Protein AF-A0A3D8PGH3-F1 (afdb_monomer_lite)

Structure (mmCIF, N/CA/C/O backbone):
data_AF-A0A3D8PGH3-F1
#
_entry.id   AF-A0A3D8PGH3-F1
#
loop_
_atom_site.group_PDB
_atom_site.id
_atom_site.type_symbol
_atom_site.label_atom_id
_atom_site.label_alt_id
_atom_site.label_comp_id
_atom_site.label_asym_id
_atom_site.label_entity_id
_atom_site.label_seq_id
_atom_site.pdbx_PDB_ins_code
_atom_site.Cartn_x
_atom_site.Cartn_y
_atom_site.Cartn_z
_atom_site.occupancy
_atom_site.B_iso_or_equiv
_atom_site.auth_seq_id
_atom_site.auth_comp_id
_atom_site.auth_asym_id
_atom_site.auth_atom_id
_atom_site.pdbx_PDB_model_num
ATOM 1 N N . MET A 1 1 ? -6.113 -52.185 71.611 1.00 61.53 1 MET A N 1
ATOM 2 C CA . MET A 1 1 ? -7.460 -52.365 71.017 1.00 61.53 1 MET A CA 1
ATOM 3 C C . MET A 1 1 ? -8.525 -51.475 71.652 1.00 61.53 1 MET A C 1
ATOM 5 O O . MET A 1 1 ? -8.914 -50.515 71.008 1.00 61.53 1 MET A O 1
ATOM 9 N N . ARG A 1 2 ? -8.991 -51.702 72.893 1.00 64.19 2 ARG A N 1
ATOM 10 C CA . ARG A 1 2 ? -10.088 -50.887 73.480 1.00 64.19 2 ARG A CA 1
ATOM 11 C C . ARG A 1 2 ? -9.722 -49.404 73.696 1.00 64.19 2 ARG A C 1
ATOM 13 O O . ARG A 1 2 ? -10.578 -48.534 73.600 1.00 64.19 2 ARG A O 1
ATOM 20 N N . ASN A 1 3 ? -8.441 -49.117 73.944 1.00 71.25 3 ASN A N 1
ATOM 21 C CA . ASN A 1 3 ? -7.933 -47.752 74.135 1.00 71.25 3 ASN A CA 1
ATOM 22 C C . ASN A 1 3 ? -7.767 -46.981 72.807 1.00 71.25 3 ASN A C 1
ATOM 24 O O . ASN A 1 3 ? -8.045 -45.786 72.750 1.00 71.25 3 ASN A O 1
ATOM 28 N N . ASP A 1 4 ? -7.392 -47.677 71.729 1.00 76.81 4 ASP A N 1
ATOM 29 C CA . ASP A 1 4 ? -7.252 -47.106 70.380 1.00 76.81 4 ASP A CA 1
ATOM 30 C C . ASP A 1 4 ? -8.613 -46.760 69.772 1.00 76.81 4 ASP A C 1
ATOM 32 O O . ASP A 1 4 ? -8.759 -45.721 69.129 1.00 76.81 4 ASP A O 1
ATOM 36 N N . LEU A 1 5 ? -9.625 -47.593 70.052 1.00 80.44 5 LEU A N 1
ATOM 37 C CA . LEU A 1 5 ? -11.014 -47.341 69.678 1.00 80.44 5 LEU A CA 1
ATOM 38 C C . LEU A 1 5 ? -11.542 -46.072 70.365 1.00 80.44 5 LEU A C 1
ATOM 40 O O . LEU A 1 5 ? -11.981 -45.152 69.682 1.00 80.44 5 LEU A O 1
ATOM 44 N N . ASN A 1 6 ? -11.351 -45.941 71.681 1.00 85.94 6 ASN A N 1
ATOM 45 C CA . ASN A 1 6 ? -11.701 -44.720 72.417 1.00 85.94 6 ASN A CA 1
ATOM 46 C C . ASN A 1 6 ? -10.942 -43.475 71.910 1.00 85.94 6 ASN A C 1
ATOM 48 O O . ASN A 1 6 ? -11.477 -42.367 71.892 1.00 85.94 6 ASN A O 1
ATOM 52 N N . ALA A 1 7 ? -9.679 -43.624 71.495 1.00 84.38 7 ALA A N 1
ATOM 53 C CA . ALA A 1 7 ? -8.910 -42.535 70.891 1.00 84.38 7 ALA A CA 1
ATOM 54 C C . ALA A 1 7 ? -9.389 -42.181 69.472 1.00 84.38 7 ALA A C 1
ATOM 56 O O . ALA A 1 7 ? -9.242 -41.033 69.050 1.00 84.38 7 ALA A O 1
ATOM 57 N N . SER A 1 8 ? -9.932 -43.141 68.721 1.00 84.06 8 SER A N 1
ATOM 58 C CA . SER A 1 8 ? -10.565 -42.899 67.421 1.00 84.06 8 SER A CA 1
ATOM 59 C C . SER A 1 8 ? -11.938 -42.234 67.562 1.00 84.06 8 SER A C 1
ATOM 61 O O . SER A 1 8 ? -12.185 -41.258 66.863 1.00 84.06 8 SER A O 1
ATOM 63 N N . GLU A 1 9 ? -12.767 -42.642 68.530 1.00 91.25 9 GLU A N 1
ATOM 64 C CA . GLU A 1 9 ? -14.074 -42.029 68.816 1.00 91.25 9 GLU A CA 1
ATOM 65 C C . GLU A 1 9 ? -13.935 -40.575 69.263 1.00 91.25 9 GLU A C 1
ATOM 67 O O . GLU A 1 9 ? -14.595 -39.698 68.715 1.00 91.25 9 GLU A O 1
ATOM 72 N N . ARG A 1 10 ? -13.003 -40.277 70.180 1.00 90.00 10 ARG A N 1
ATOM 73 C CA . ARG A 1 10 ? -12.721 -38.889 70.588 1.00 90.00 10 ARG A CA 1
ATOM 74 C C . ARG A 1 10 ? -12.270 -38.012 69.418 1.00 90.00 10 ARG A C 1
ATOM 76 O O . ARG A 1 10 ? -12.638 -36.843 69.355 1.00 90.00 10 ARG A O 1
ATOM 83 N N . ARG A 1 11 ? -11.488 -38.566 68.483 1.00 90.19 11 ARG A N 1
ATOM 84 C CA . ARG A 1 11 ? -11.064 -37.855 67.265 1.00 90.19 11 ARG A CA 1
ATOM 85 C C . ARG A 1 11 ? -12.215 -37.656 66.281 1.00 90.19 11 ARG A C 1
ATOM 87 O O . ARG A 1 11 ? -12.295 -36.589 65.686 1.00 90.19 11 ARG A O 1
ATOM 94 N N . LEU A 1 12 ? -13.100 -38.640 66.137 1.00 93.31 12 LEU A N 1
ATOM 95 C CA . LEU A 1 12 ? -14.301 -38.549 65.305 1.00 93.31 12 LEU A CA 1
ATOM 96 C C . LEU A 1 12 ? -15.276 -37.500 65.839 1.00 93.31 12 LEU A C 1
ATOM 98 O O . LEU A 1 12 ? -15.700 -36.644 65.075 1.00 93.31 12 LEU A O 1
ATOM 102 N N . ILE A 1 13 ? -15.548 -37.501 67.145 1.00 94.50 13 ILE A N 1
ATOM 103 C CA . ILE A 1 13 ? -16.400 -36.496 67.795 1.00 94.50 13 ILE A CA 1
ATOM 104 C C . ILE A 1 13 ? -15.814 -35.095 67.586 1.00 94.50 13 ILE A C 1
ATOM 106 O O . ILE A 1 13 ? -16.515 -34.202 67.130 1.00 94.50 13 ILE A O 1
ATOM 110 N N . ALA A 1 14 ? -14.509 -34.912 67.811 1.00 95.31 14 ALA A N 1
ATOM 111 C CA . ALA A 1 14 ? -13.850 -33.625 67.579 1.00 95.31 14 ALA A CA 1
ATOM 112 C C . ALA A 1 14 ? -13.855 -33.187 66.099 1.00 95.31 14 ALA A C 1
ATOM 114 O O . ALA A 1 14 ? -13.891 -31.991 65.808 1.00 95.31 14 ALA A O 1
ATOM 115 N N . ALA A 1 15 ? -13.794 -34.134 65.157 1.00 95.19 15 ALA A N 1
ATOM 116 C CA . ALA A 1 15 ? -13.878 -33.850 63.728 1.00 95.19 15 ALA A CA 1
ATOM 117 C C . ALA A 1 15 ? -15.301 -33.455 63.306 1.00 95.19 15 ALA A C 1
ATOM 119 O O . ALA A 1 15 ? -15.447 -32.504 62.543 1.00 95.19 15 ALA A O 1
ATOM 120 N N . LEU A 1 16 ? -16.326 -34.131 63.833 1.00 95.50 16 LEU A N 1
ATOM 121 C CA . LEU A 1 16 ? -17.733 -33.803 63.593 1.00 95.50 16 LEU A CA 1
ATOM 122 C C . LEU A 1 16 ? -18.079 -32.420 64.152 1.00 95.50 16 LEU A C 1
ATOM 124 O O . LEU A 1 16 ? -18.560 -31.579 63.405 1.00 95.50 16 LEU A O 1
ATOM 128 N N . ASP A 1 17 ? -17.669 -32.122 65.385 1.00 95.81 17 ASP A N 1
ATOM 129 C CA . ASP A 1 17 ? -17.787 -30.788 65.992 1.00 95.81 17 ASP A CA 1
ATOM 130 C C . ASP A 1 17 ? -17.155 -29.680 65.132 1.00 95.81 17 ASP A C 1
ATOM 132 O O . ASP A 1 17 ? -17.633 -28.545 65.069 1.00 95.81 17 ASP A O 1
ATOM 136 N N . ARG A 1 18 ? -16.022 -29.983 64.488 1.00 93.88 18 ARG A N 1
ATOM 137 C CA . ARG A 1 18 ? -15.323 -29.042 63.606 1.00 93.88 18 ARG A CA 1
ATOM 138 C C . ARG A 1 18 ? -16.066 -28.842 62.288 1.00 93.88 18 ARG A C 1
ATOM 140 O O . ARG A 1 18 ? -16.017 -27.735 61.750 1.00 93.88 18 ARG A O 1
ATOM 147 N N . ILE A 1 19 ? -16.700 -29.896 61.777 1.00 95.62 19 ILE A N 1
ATOM 148 C CA . ILE A 1 19 ? -17.535 -29.858 60.576 1.00 95.62 19 ILE A CA 1
ATOM 149 C C . ILE A 1 19 ? -18.810 -29.071 60.866 1.00 95.62 19 ILE A C 1
ATOM 151 O O . ILE A 1 19 ? -19.102 -28.163 60.099 1.00 95.62 19 ILE A O 1
ATOM 155 N N . ASP A 1 20 ? -19.482 -29.301 61.993 1.00 95.31 20 ASP A N 1
ATOM 156 C CA . ASP A 1 20 ? -20.672 -28.537 62.394 1.00 95.31 20 ASP A CA 1
ATOM 157 C C . ASP A 1 20 ? -20.352 -27.041 62.494 1.00 95.31 20 ASP A C 1
ATOM 159 O O . ASP A 1 20 ? -20.962 -26.218 61.817 1.00 95.31 20 ASP A O 1
ATOM 163 N N . ARG A 1 21 ? -19.264 -26.675 63.185 1.00 94.44 21 ARG A N 1
ATOM 164 C CA . ARG A 1 21 ? -18.803 -25.272 63.246 1.00 94.44 21 ARG A CA 1
ATOM 165 C C . ARG A 1 21 ? -18.363 -24.701 61.898 1.00 94.44 21 ARG A C 1
ATOM 167 O O . ARG A 1 21 ? -18.245 -23.483 61.748 1.00 94.44 21 ARG A O 1
ATOM 174 N N . PHE A 1 22 ? -17.976 -25.539 60.941 1.00 95.31 22 PHE A N 1
ATOM 175 C CA . PHE A 1 22 ? -17.670 -25.093 59.584 1.00 95.31 22 PHE A CA 1
ATOM 176 C C . PHE A 1 22 ? -18.960 -24.853 58.799 1.00 95.31 22 PHE A C 1
ATOM 178 O O . PHE A 1 22 ? -19.084 -23.797 58.185 1.00 95.31 22 PHE A O 1
ATOM 185 N N . LEU A 1 23 ? -19.922 -25.772 58.893 1.00 94.62 23 LEU A N 1
ATOM 186 C CA . LEU A 1 23 ? -21.241 -25.659 58.285 1.00 94.62 23 LEU A CA 1
ATOM 187 C C . LEU A 1 23 ? -21.976 -24.413 58.787 1.00 94.62 23 LEU A C 1
ATOM 189 O O . LEU A 1 23 ? -22.417 -23.617 57.960 1.00 94.62 23 LEU A O 1
ATOM 193 N N . ASP A 1 24 ? -21.984 -24.164 60.097 1.00 94.94 24 ASP A N 1
ATOM 194 C CA . ASP A 1 24 ? -22.596 -22.971 60.694 1.00 94.94 24 ASP A CA 1
ATOM 195 C C . ASP A 1 24 ? -21.961 -21.676 60.177 1.00 94.94 24 ASP A C 1
ATOM 197 O O . ASP A 1 24 ? -22.658 -20.737 59.794 1.00 94.94 24 ASP A O 1
ATOM 201 N N . ARG A 1 25 ? -20.625 -21.628 60.082 1.00 93.12 25 ARG A N 1
ATOM 202 C CA . ARG A 1 25 ? -19.915 -20.465 59.524 1.00 93.12 25 ARG A CA 1
ATOM 203 C C . ARG A 1 25 ? -20.209 -20.262 58.045 1.00 93.12 25 ARG A C 1
ATOM 205 O O . ARG A 1 25 ? -20.367 -19.126 57.614 1.00 93.12 25 ARG A O 1
ATOM 212 N N . THR A 1 26 ? -20.286 -21.338 57.264 1.00 93.88 26 THR A N 1
ATOM 213 C CA . THR A 1 26 ? -20.670 -21.231 55.853 1.00 93.88 26 THR A CA 1
ATOM 214 C C . THR A 1 26 ? -22.129 -20.827 55.683 1.00 93.88 26 THR A C 1
ATOM 216 O O . THR A 1 26 ? -22.433 -20.090 54.753 1.00 93.88 26 THR A O 1
ATOM 219 N N . ALA A 1 27 ? -23.023 -21.258 56.574 1.00 91.06 27 ALA A N 1
ATOM 220 C CA . ALA A 1 27 ? -24.425 -20.863 56.561 1.00 91.06 27 ALA A CA 1
ATOM 221 C C . ALA A 1 27 ? -24.584 -19.373 56.892 1.00 91.06 27 ALA A C 1
ATOM 223 O O . ALA A 1 27 ? -25.282 -18.675 56.165 1.00 91.06 27 ALA A O 1
ATOM 224 N N . LEU A 1 28 ? -23.869 -18.876 57.908 1.00 88.62 28 LEU A N 1
ATOM 225 C CA . LEU A 1 28 ? -23.803 -17.451 58.252 1.00 88.62 28 LEU A CA 1
ATOM 226 C C . LEU A 1 28 ? -23.247 -16.614 57.097 1.00 88.62 28 LEU A C 1
ATOM 228 O O . LEU A 1 28 ? -23.908 -15.687 56.649 1.00 88.62 28 LEU A O 1
ATOM 232 N N . ALA A 1 29 ? -22.102 -17.003 56.529 1.00 85.62 29 ALA A N 1
ATOM 233 C CA . ALA A 1 29 ? -21.519 -16.294 55.391 1.00 85.62 29 ALA A CA 1
ATOM 234 C C . ALA A 1 29 ? -22.453 -16.271 54.170 1.00 85.62 29 ALA A C 1
ATOM 236 O O . ALA A 1 29 ? -22.490 -15.289 53.435 1.00 85.62 29 ALA A O 1
ATOM 237 N N . ARG A 1 30 ? -23.220 -17.344 53.943 1.00 84.19 30 ARG A N 1
ATOM 238 C CA . ARG A 1 30 ? -24.199 -17.425 52.852 1.00 84.19 30 ARG A CA 1
ATOM 239 C C . ARG A 1 30 ? -25.446 -16.590 53.134 1.00 84.19 30 ARG A C 1
ATOM 241 O O . ARG A 1 30 ? -25.995 -16.029 52.194 1.00 84.19 30 ARG A O 1
ATOM 248 N N . ALA A 1 31 ? -25.874 -16.502 54.392 1.00 81.69 31 ALA A N 1
ATOM 249 C CA . ALA A 1 31 ? -26.959 -15.628 54.820 1.00 81.69 31 ALA A CA 1
ATOM 250 C C . ALA A 1 31 ? -26.562 -14.153 54.681 1.00 81.69 31 ALA A C 1
ATOM 252 O O . ALA A 1 31 ? -27.324 -13.394 54.099 1.00 81.69 31 ALA A O 1
ATOM 253 N N . ASP A 1 32 ? -25.349 -13.776 55.088 1.00 79.25 32 ASP A N 1
ATOM 254 C CA . ASP A 1 32 ? -24.810 -12.424 54.897 1.00 79.25 32 ASP A CA 1
ATOM 255 C C . ASP A 1 32 ? -24.704 -12.070 53.406 1.00 79.25 32 ASP A C 1
ATOM 257 O O . ASP A 1 32 ? -25.096 -10.982 52.991 1.00 79.25 32 ASP A O 1
ATOM 261 N N . HIS A 1 33 ? -24.247 -13.011 52.570 1.00 74.50 33 HIS A N 1
ATOM 262 C CA . HIS A 1 33 ? -24.207 -12.824 51.117 1.00 74.50 33 HIS A CA 1
ATOM 263 C C . HIS A 1 33 ? -25.601 -12.702 50.495 1.00 74.50 33 HIS A C 1
ATOM 265 O O . HIS A 1 33 ? -25.784 -11.911 49.576 1.00 74.50 33 HIS A O 1
ATOM 271 N N . ALA A 1 34 ? -26.574 -13.483 50.970 1.00 73.25 34 ALA A N 1
ATOM 272 C CA . ALA A 1 34 ? -27.960 -13.402 50.523 1.00 73.25 34 ALA A CA 1
ATOM 273 C C . ALA A 1 34 ? -28.629 -12.102 50.991 1.00 73.25 34 ALA A C 1
ATOM 275 O O . ALA A 1 34 ? -29.421 -11.533 50.254 1.00 73.25 34 ALA A O 1
ATOM 276 N N . GLN A 1 35 ? -28.275 -11.604 52.176 1.00 69.62 35 GLN A N 1
ATOM 277 C CA . GLN A 1 35 ? -28.750 -10.332 52.712 1.00 69.62 35 GLN A CA 1
ATOM 278 C C . GLN A 1 35 ? -28.159 -9.144 51.940 1.00 69.62 35 GLN A C 1
ATOM 280 O O . GLN A 1 35 ? -28.880 -8.201 51.645 1.00 69.62 35 GLN A O 1
ATOM 285 N N . ALA A 1 36 ? -26.875 -9.213 51.574 1.00 65.38 36 ALA A N 1
ATOM 286 C CA . ALA A 1 36 ? -26.217 -8.228 50.717 1.00 65.38 36 ALA A CA 1
ATOM 287 C C . ALA A 1 36 ? -26.702 -8.295 49.258 1.00 65.38 36 ALA A C 1
ATOM 289 O O . ALA A 1 36 ? -26.742 -7.277 48.582 1.00 65.38 36 ALA A O 1
ATOM 290 N N . ALA A 1 37 ? -27.083 -9.480 48.769 1.00 64.12 37 ALA A N 1
ATOM 291 C CA . ALA A 1 37 ? -27.727 -9.639 47.466 1.00 64.12 37 ALA A CA 1
ATOM 292 C C . ALA A 1 37 ? -29.191 -9.166 47.473 1.00 64.12 37 ALA A C 1
ATOM 294 O O . ALA A 1 37 ? -29.676 -8.733 46.445 1.00 64.12 37 ALA A O 1
ATOM 295 N N . ALA A 1 38 ? -29.874 -9.217 48.621 1.00 68.50 38 ALA A N 1
ATOM 296 C CA . ALA A 1 38 ? -31.219 -8.674 48.813 1.00 68.50 38 ALA A CA 1
ATOM 297 C C . ALA A 1 38 ? -31.224 -7.170 49.155 1.00 68.50 38 ALA A C 1
ATOM 299 O O . ALA A 1 38 ? -32.283 -6.624 49.474 1.00 68.50 38 ALA A O 1
ATOM 300 N N . ASP A 1 39 ? -30.058 -6.512 49.139 1.00 81.31 39 ASP A N 1
ATOM 301 C CA . ASP A 1 39 ? -29.957 -5.063 49.255 1.00 81.31 39 ASP A CA 1
ATOM 302 C C . ASP A 1 39 ? -30.342 -4.431 47.904 1.00 81.31 39 ASP A C 1
ATOM 304 O O . ASP A 1 39 ? -29.590 -4.561 46.931 1.00 81.31 39 ASP A O 1
ATOM 308 N N . PRO A 1 40 ? -31.491 -3.737 47.813 1.00 81.81 40 PRO A N 1
ATOM 309 C CA . PRO A 1 40 ? -31.946 -3.138 46.561 1.00 81.81 40 PRO A CA 1
ATOM 310 C C . PRO A 1 40 ? -30.961 -2.091 46.018 1.00 81.81 40 PRO A C 1
ATOM 312 O O . PRO A 1 40 ? -30.941 -1.838 44.813 1.00 81.81 40 PRO A O 1
ATOM 315 N N . GLU A 1 41 ? -30.116 -1.488 46.865 1.00 86.19 41 GLU A N 1
ATOM 316 C CA . GLU A 1 41 ? -29.057 -0.592 46.394 1.00 86.19 41 GLU A CA 1
ATOM 317 C C . GLU A 1 41 ? -27.918 -1.348 45.702 1.00 86.19 41 GLU A C 1
ATOM 319 O O . GLU A 1 41 ? -27.331 -0.834 44.747 1.00 86.19 41 GLU A O 1
ATOM 324 N N . ALA A 1 42 ? -27.589 -2.555 46.166 1.00 84.25 42 ALA A N 1
ATOM 325 C CA . ALA A 1 42 ? -26.567 -3.392 45.548 1.00 84.25 42 ALA A CA 1
ATOM 326 C C . ALA A 1 42 ? -27.040 -3.921 44.186 1.00 84.25 42 ALA A C 1
ATOM 328 O O . ALA A 1 42 ? -26.276 -3.860 43.221 1.00 84.25 42 ALA A O 1
ATOM 329 N N . GLU A 1 43 ? -28.301 -4.353 44.085 1.00 86.62 43 GLU A N 1
ATOM 330 C CA . GLU A 1 43 ? -28.922 -4.754 42.814 1.00 86.62 43 GLU A CA 1
ATOM 331 C C . GLU A 1 43 ? -28.950 -3.587 41.813 1.00 86.62 43 GLU A C 1
ATOM 333 O O . GLU A 1 43 ? -28.462 -3.724 40.692 1.00 86.62 43 GLU A O 1
ATOM 338 N N . ALA A 1 44 ? -29.387 -2.395 42.237 1.00 89.88 44 ALA A N 1
ATOM 339 C CA . ALA A 1 44 ? -29.403 -1.213 41.372 1.00 89.88 44 ALA A CA 1
ATOM 340 C C . ALA A 1 44 ? -28.000 -0.798 40.881 1.00 89.88 44 ALA A C 1
ATOM 342 O O . ALA A 1 44 ? -27.844 -0.345 39.744 1.00 89.88 44 ALA A O 1
ATOM 343 N N . ARG A 1 45 ? -26.961 -0.955 41.716 1.00 92.00 45 ARG A N 1
ATOM 344 C CA . ARG A 1 45 ? -25.563 -0.702 41.318 1.00 92.00 45 ARG A CA 1
ATOM 345 C C . ARG A 1 45 ? -25.061 -1.730 40.303 1.00 92.00 45 ARG A C 1
ATOM 347 O O . ARG A 1 45 ? -24.350 -1.343 39.379 1.00 92.00 45 ARG A O 1
ATOM 354 N N . LEU A 1 46 ? -25.417 -3.008 40.453 1.00 92.25 46 LEU A N 1
ATOM 355 C CA . LEU A 1 46 ? -25.075 -4.049 39.478 1.00 92.25 46 LEU A CA 1
ATOM 356 C C . LEU A 1 46 ? -25.743 -3.776 38.127 1.00 92.25 46 LEU A C 1
ATOM 358 O O . LEU A 1 46 ? -25.049 -3.747 37.113 1.00 92.25 46 LEU A O 1
ATOM 362 N N . ASP A 1 47 ? -27.039 -3.464 38.122 1.00 93.31 47 ASP A N 1
ATOM 363 C CA . ASP A 1 47 ? -27.778 -3.122 36.901 1.00 93.31 47 ASP A CA 1
ATOM 364 C C . ASP A 1 47 ? -27.172 -1.905 36.182 1.00 93.31 47 ASP A C 1
ATOM 366 O O . ASP A 1 47 ? -27.033 -1.896 34.953 1.00 93.31 47 ASP A O 1
ATOM 370 N N . ALA A 1 48 ? -26.770 -0.879 36.943 1.00 95.31 48 ALA A N 1
ATOM 371 C CA . ALA A 1 48 ? -26.105 0.305 36.404 1.00 95.31 48 ALA A CA 1
ATOM 372 C C . ALA A 1 48 ? -24.752 -0.040 35.759 1.00 95.31 48 ALA A C 1
ATOM 374 O O . ALA A 1 48 ? -24.484 0.385 34.633 1.00 95.31 48 ALA A O 1
ATOM 375 N N . LEU A 1 49 ? -23.930 -0.853 36.431 1.00 95.38 49 LEU A N 1
ATOM 376 C CA . LEU A 1 49 ? -22.640 -1.308 35.904 1.00 95.38 49 LEU A CA 1
ATOM 377 C C . LEU A 1 49 ? -22.804 -2.189 34.660 1.00 95.38 49 LEU A C 1
ATOM 379 O O . LEU A 1 49 ? -22.034 -2.059 33.711 1.00 95.38 49 LEU A O 1
ATOM 383 N N . GLU A 1 50 ? -23.810 -3.062 34.614 1.00 96.81 50 GLU A N 1
ATOM 384 C CA . GLU A 1 50 ? -24.102 -3.885 33.436 1.00 96.81 50 GLU A CA 1
ATOM 385 C C . GLU A 1 50 ? -24.607 -3.049 32.252 1.00 96.81 50 GLU A C 1
ATOM 387 O O . GLU A 1 50 ? -24.278 -3.328 31.094 1.00 96.81 50 GLU A O 1
ATOM 392 N N . ALA A 1 51 ? -25.410 -2.014 32.509 1.00 96.94 51 ALA A N 1
ATOM 393 C CA . ALA A 1 51 ? -25.828 -1.062 31.484 1.00 96.94 51 ALA A CA 1
ATOM 394 C C . ALA A 1 51 ? -24.632 -0.271 30.931 1.00 96.94 51 ALA A C 1
ATOM 396 O O . ALA A 1 51 ? -24.490 -0.146 29.711 1.00 96.94 51 ALA A O 1
ATOM 397 N N . GLU A 1 52 ? -23.742 0.198 31.805 1.00 97.00 52 GLU A N 1
ATOM 398 C CA . GLU A 1 52 ? -22.513 0.888 31.417 1.00 97.00 52 GLU A CA 1
ATOM 399 C C . GLU A 1 52 ? -21.573 -0.031 30.628 1.00 97.00 52 GLU A C 1
ATOM 401 O O . GLU A 1 52 ? -21.084 0.350 29.567 1.00 97.00 52 GLU A O 1
ATOM 406 N N . ASN A 1 53 ? -21.387 -1.277 31.066 1.00 97.06 53 ASN A N 1
ATOM 407 C CA . ASN A 1 53 ? -20.539 -2.243 30.372 1.00 97.06 53 ASN A CA 1
ATOM 408 C C . ASN A 1 53 ? -21.070 -2.565 28.965 1.00 97.06 53 ASN A C 1
ATOM 410 O O . ASN A 1 53 ? -20.301 -2.603 28.001 1.00 97.06 53 ASN A O 1
ATOM 414 N N . ARG A 1 54 ? -22.394 -2.721 28.818 1.00 98.25 54 ARG A N 1
ATOM 415 C CA . ARG A 1 54 ? -23.037 -2.879 27.504 1.00 98.25 54 ARG A CA 1
ATOM 416 C C . ARG A 1 54 ? -22.804 -1.664 26.614 1.00 98.25 54 ARG A C 1
ATOM 418 O O . ARG A 1 54 ? -22.467 -1.841 25.445 1.00 98.25 54 ARG A O 1
ATOM 425 N N . ARG A 1 55 ? -22.945 -0.453 27.157 1.00 98.06 55 ARG A N 1
ATOM 426 C CA . ARG A 1 55 ? -22.695 0.791 26.421 1.00 98.06 55 ARG A CA 1
ATOM 427 C C . ARG A 1 55 ? -21.239 0.884 25.961 1.00 98.06 55 ARG A C 1
ATOM 429 O O . ARG A 1 55 ? -20.997 1.073 24.774 1.00 98.06 55 ARG A O 1
ATOM 436 N N . LEU A 1 56 ? -20.280 0.694 26.864 1.00 98.12 56 LEU A N 1
ATOM 437 C CA . LEU A 1 56 ? -18.852 0.742 26.538 1.00 98.12 56 LEU A CA 1
ATOM 438 C C . LEU A 1 56 ? -18.466 -0.334 25.518 1.00 98.12 56 LEU A C 1
ATOM 440 O O . LEU A 1 56 ? -17.706 -0.063 24.595 1.00 98.12 56 LEU A O 1
ATOM 444 N N . SER A 1 57 ? -19.033 -1.537 25.625 1.00 97.62 57 SER A N 1
ATOM 445 C CA . SER A 1 57 ? -18.807 -2.612 24.651 1.00 97.62 57 SER A CA 1
ATOM 446 C C . SER A 1 57 ? -19.318 -2.246 23.254 1.00 97.62 57 SER A C 1
ATOM 448 O O . SER A 1 57 ? -18.661 -2.548 22.259 1.00 97.62 57 SER A O 1
ATOM 450 N N . GLN A 1 58 ? -20.466 -1.568 23.165 1.00 98.00 58 GLN A N 1
ATOM 451 C CA . GLN A 1 58 ? -20.996 -1.055 21.897 1.00 98.00 58 GLN A CA 1
ATOM 452 C C . GLN A 1 58 ? -20.121 0.069 21.331 1.00 98.00 58 GLN A C 1
ATOM 454 O O . GLN A 1 58 ? -19.846 0.082 20.132 1.00 98.00 58 GLN A O 1
ATOM 459 N N . GLU A 1 59 ? -19.651 0.987 22.179 1.00 98.00 59 GLU A N 1
ATOM 460 C CA . GLU A 1 59 ? -18.739 2.063 21.777 1.00 98.00 59 GLU A CA 1
ATOM 461 C C . GLU A 1 59 ? -17.399 1.506 21.266 1.00 98.00 59 GLU A C 1
ATOM 463 O O . GLU A 1 59 ? -16.924 1.932 20.213 1.00 98.00 59 GLU A O 1
ATOM 468 N N . LEU A 1 60 ? -16.829 0.503 21.944 1.00 98.31 60 LEU A N 1
ATOM 469 C CA . LEU A 1 60 ? -15.611 -0.187 21.508 1.00 98.31 60 LEU A CA 1
ATOM 470 C C . LEU A 1 60 ? -15.804 -0.923 20.181 1.00 98.31 60 LEU A C 1
ATOM 472 O O . LEU A 1 60 ? -14.943 -0.835 19.309 1.00 98.31 60 LEU A O 1
ATOM 476 N N . ALA A 1 61 ? -16.931 -1.614 19.995 1.00 98.00 61 ALA A N 1
ATOM 477 C CA . ALA A 1 61 ? -17.236 -2.273 18.728 1.00 98.00 61 ALA A CA 1
ATOM 478 C C . ALA A 1 61 ? -17.319 -1.256 17.578 1.00 98.00 61 ALA A C 1
ATOM 480 O O . ALA A 1 61 ? -16.683 -1.441 16.543 1.00 98.00 61 ALA A O 1
ATOM 481 N N . ALA A 1 62 ? -18.022 -0.140 17.791 1.00 97.62 62 ALA A N 1
ATOM 482 C CA . ALA A 1 62 ? -18.120 0.930 16.803 1.00 97.62 62 ALA A CA 1
ATOM 483 C C . ALA A 1 62 ? -16.761 1.595 16.517 1.00 97.62 62 ALA A C 1
ATOM 485 O O . ALA A 1 62 ? -16.490 1.982 15.378 1.00 97.62 62 ALA A O 1
ATOM 486 N N . LEU A 1 63 ? -15.897 1.735 17.527 1.00 98.00 63 LEU A N 1
ATOM 487 C CA . LEU A 1 63 ? -14.538 2.242 17.347 1.00 98.00 63 LEU A CA 1
ATOM 488 C C . LEU A 1 63 ? -13.697 1.275 16.509 1.00 98.00 63 LEU A C 1
ATOM 490 O O . LEU A 1 63 ? -13.101 1.704 15.526 1.00 98.00 63 LEU A O 1
ATOM 494 N N . HIS A 1 64 ? -13.711 -0.018 16.834 1.00 97.81 64 HIS A N 1
ATOM 495 C CA . HIS A 1 64 ? -12.992 -1.037 16.069 1.00 97.81 64 HIS A CA 1
ATOM 496 C C . HIS A 1 64 ? -13.475 -1.125 14.618 1.00 97.81 64 HIS A C 1
ATOM 498 O O . HIS A 1 64 ? -12.660 -1.284 13.715 1.00 97.81 64 HIS A O 1
ATOM 504 N N . GLU A 1 65 ? -14.778 -0.989 14.360 1.00 97.88 65 GLU A N 1
ATOM 505 C CA . GLU A 1 65 ? -15.306 -0.934 12.991 1.00 97.88 65 GLU A CA 1
ATOM 506 C C . GLU A 1 65 ? -14.769 0.282 12.224 1.00 97.88 65 GLU A C 1
ATOM 508 O O . GLU A 1 65 ? -14.365 0.159 11.065 1.00 97.88 65 GLU A O 1
ATOM 513 N N . ARG A 1 66 ? -14.710 1.454 12.870 1.00 97.50 66 ARG A N 1
ATOM 514 C CA . 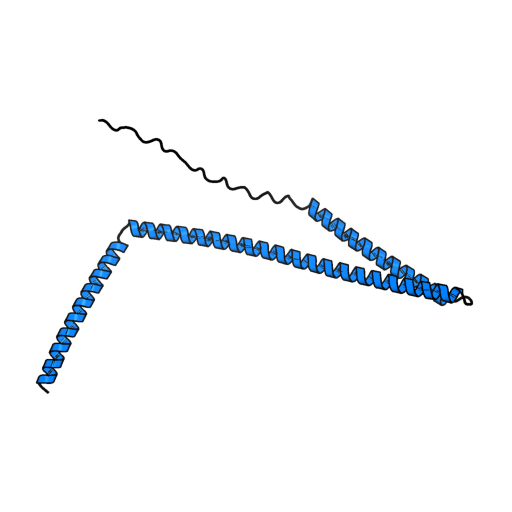ARG A 1 66 ? -14.131 2.666 12.271 1.00 97.50 66 ARG A CA 1
ATOM 515 C C . ARG A 1 66 ? -12.636 2.511 12.022 1.00 97.50 66 ARG A C 1
ATOM 517 O O . ARG A 1 66 ? -12.173 2.894 10.953 1.00 97.50 66 ARG A O 1
ATOM 524 N N . GLU A 1 67 ? -11.893 1.949 12.968 1.00 97.56 67 GLU A N 1
ATOM 525 C CA . GLU A 1 67 ? -10.460 1.677 12.826 1.00 97.56 67 GLU A CA 1
ATOM 526 C C . GLU A 1 67 ? -10.183 0.661 11.715 1.00 97.56 67 GLU A C 1
ATOM 528 O O . GLU A 1 67 ? -9.306 0.876 10.884 1.00 97.56 67 GLU A O 1
ATOM 533 N N . ALA A 1 68 ? -10.968 -0.412 11.628 1.00 97.25 68 ALA A N 1
ATOM 534 C CA . ALA A 1 68 ? -10.857 -1.376 10.540 1.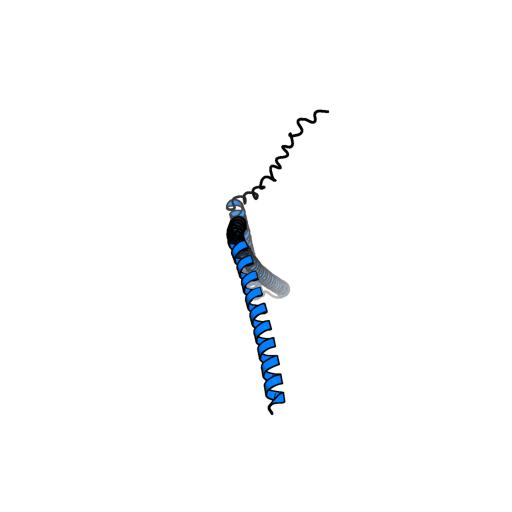00 97.25 68 ALA A CA 1
ATOM 535 C C . ALA A 1 68 ? -11.133 -0.716 9.179 1.00 97.25 68 ALA A C 1
ATOM 537 O O . ALA A 1 68 ? -10.406 -0.958 8.215 1.00 97.25 68 ALA A O 1
ATOM 538 N N . ALA A 1 69 ? -12.138 0.161 9.100 1.00 96.38 69 ALA A N 1
ATOM 539 C CA . ALA A 1 69 ? -12.446 0.900 7.880 1.00 96.38 69 ALA A CA 1
ATOM 540 C C . ALA A 1 69 ? -11.330 1.887 7.489 1.00 96.38 69 ALA A C 1
ATOM 542 O O . ALA A 1 69 ? -10.984 1.980 6.309 1.00 96.38 69 ALA A O 1
ATOM 543 N N . THR A 1 70 ? -10.739 2.607 8.449 1.00 95.38 70 THR A N 1
ATOM 544 C CA . THR A 1 70 ? -9.632 3.535 8.166 1.00 95.38 70 THR A CA 1
ATOM 545 C C . THR A 1 70 ? -8.361 2.794 7.771 1.00 95.38 70 THR A C 1
ATOM 547 O O . THR A 1 70 ? -7.702 3.210 6.818 1.00 95.38 70 THR A O 1
ATOM 550 N N . LEU A 1 71 ? -8.041 1.678 8.431 1.00 97.81 71 LEU A N 1
ATOM 551 C CA . LEU A 1 71 ? -6.917 0.819 8.060 1.00 97.81 71 LEU A CA 1
ATOM 552 C C . LEU A 1 71 ? -7.092 0.263 6.647 1.00 97.81 71 LEU A C 1
ATOM 554 O O . LEU A 1 71 ? -6.190 0.427 5.828 1.00 97.81 71 LEU A O 1
ATOM 558 N N . ALA A 1 72 ? -8.265 -0.280 6.317 1.00 96.44 72 ALA A N 1
ATOM 559 C CA . ALA A 1 72 ? -8.553 -0.778 4.973 1.00 96.44 72 ALA A CA 1
ATOM 560 C C . ALA A 1 72 ? -8.423 0.324 3.903 1.00 96.44 72 ALA A C 1
ATOM 562 O O . ALA A 1 72 ? -7.855 0.098 2.833 1.00 96.44 72 ALA A O 1
ATOM 563 N N . ALA A 1 73 ? -8.896 1.542 4.191 1.00 94.50 73 ALA A N 1
ATOM 564 C CA . ALA A 1 73 ? -8.739 2.681 3.288 1.00 94.50 73 ALA A CA 1
ATOM 565 C C . ALA A 1 73 ? -7.264 3.090 3.114 1.00 94.50 73 ALA A C 1
ATOM 567 O O . ALA A 1 73 ? -6.828 3.390 2.000 1.00 94.50 73 ALA A O 1
ATOM 568 N N . CYS A 1 74 ? -6.479 3.089 4.193 1.00 95.25 74 CYS A N 1
ATOM 569 C CA . CYS A 1 74 ? -5.043 3.362 4.146 1.00 95.25 74 CYS A CA 1
ATOM 570 C C . CYS A 1 74 ? -4.280 2.296 3.349 1.00 95.25 74 CYS A C 1
ATOM 572 O O . CYS A 1 74 ? -3.453 2.647 2.506 1.00 95.25 74 CYS A O 1
ATOM 574 N N . GLU A 1 75 ? -4.578 1.014 3.562 1.00 96.38 75 GLU A N 1
ATOM 575 C CA . GLU A 1 75 ? -3.985 -0.104 2.821 1.00 96.38 75 GLU A CA 1
ATOM 576 C C . GLU A 1 75 ? -4.305 -0.025 1.325 1.00 96.38 75 GLU A C 1
ATOM 578 O O . GLU A 1 75 ? -3.404 -0.169 0.495 1.00 96.38 75 GLU A O 1
ATOM 583 N N . ALA A 1 76 ? -5.554 0.290 0.966 1.00 94.62 76 ALA A N 1
ATOM 584 C CA . ALA A 1 76 ? -5.954 0.484 -0.425 1.00 94.62 76 ALA A CA 1
ATOM 585 C C . ALA A 1 76 ? -5.171 1.628 -1.092 1.00 94.62 76 ALA A C 1
ATOM 587 O O . ALA A 1 76 ? -4.623 1.453 -2.182 1.00 94.62 76 ALA A O 1
ATOM 588 N N . ARG A 1 77 ? -5.037 2.776 -0.410 1.00 92.12 77 ARG A N 1
ATOM 589 C CA . ARG A 1 77 ? -4.251 3.921 -0.907 1.00 92.12 77 ARG A CA 1
ATOM 590 C C . ARG A 1 77 ? -2.766 3.592 -1.045 1.00 92.12 77 ARG A C 1
ATOM 592 O O . ARG A 1 77 ? -2.127 4.048 -1.992 1.00 92.12 77 ARG A O 1
ATOM 599 N N . LEU A 1 78 ? -2.207 2.807 -0.123 1.00 96.38 78 LEU A N 1
ATOM 600 C CA . LEU A 1 78 ? -0.816 2.361 -0.193 1.00 96.38 78 LEU A CA 1
ATOM 601 C C . LEU A 1 78 ? -0.593 1.429 -1.391 1.00 96.38 78 LEU A C 1
ATOM 603 O O . LEU A 1 78 ? 0.376 1.604 -2.131 1.00 96.38 78 LEU A O 1
ATOM 607 N N . ALA A 1 79 ? -1.498 0.471 -1.609 1.00 94.88 79 ALA A N 1
ATOM 608 C CA . ALA A 1 79 ? -1.437 -0.445 -2.743 1.00 94.88 79 ALA A CA 1
ATOM 609 C C . ALA A 1 79 ? -1.531 0.302 -4.085 1.00 94.88 79 ALA A C 1
ATOM 611 O O . ALA A 1 79 ? -0.751 0.036 -5.002 1.00 94.88 79 ALA A O 1
ATOM 612 N N . GLU A 1 80 ? -2.432 1.282 -4.183 1.00 92.38 80 GLU A N 1
ATOM 613 C CA . GLU A 1 80 ? -2.577 2.151 -5.354 1.00 92.38 80 GLU A CA 1
ATOM 614 C C . GLU A 1 80 ? -1.303 2.969 -5.619 1.00 92.38 80 GLU A C 1
ATOM 616 O O . GLU A 1 80 ? -0.782 2.970 -6.740 1.00 92.38 80 GLU A O 1
ATOM 621 N N . ALA A 1 81 ? -0.750 3.613 -4.585 1.00 91.19 81 ALA A N 1
ATOM 622 C CA . ALA A 1 81 ? 0.486 4.386 -4.689 1.00 91.19 81 ALA A CA 1
ATOM 623 C C . ALA A 1 81 ? 1.676 3.512 -5.117 1.00 91.19 81 ALA A C 1
ATOM 625 O O . ALA A 1 81 ? 2.458 3.905 -5.983 1.00 91.19 81 ALA A O 1
ATOM 626 N N . HIS A 1 82 ? 1.789 2.302 -4.565 1.00 94.88 82 HIS A N 1
ATOM 627 C CA . HIS A 1 82 ? 2.827 1.350 -4.949 1.00 94.88 82 HIS A CA 1
ATOM 628 C C . HIS A 1 82 ? 2.688 0.910 -6.415 1.00 94.88 82 HIS A C 1
ATOM 630 O O . HIS A 1 82 ? 3.673 0.885 -7.153 1.00 94.88 82 HIS A O 1
ATOM 636 N N . ALA A 1 83 ? 1.465 0.629 -6.877 1.00 92.62 83 ALA A N 1
ATOM 637 C CA . ALA A 1 83 ? 1.212 0.288 -8.274 1.00 92.62 83 ALA A CA 1
ATOM 638 C C . ALA A 1 83 ? 1.572 1.439 -9.231 1.00 92.62 83 ALA A C 1
ATOM 640 O O . ALA A 1 83 ? 2.138 1.191 -10.297 1.00 92.62 83 ALA A O 1
ATOM 641 N N . ARG A 1 84 ? 1.287 2.692 -8.850 1.00 89.25 84 ARG A N 1
ATOM 642 C CA . ARG A 1 84 ? 1.703 3.882 -9.610 1.00 89.25 84 ARG A CA 1
ATOM 643 C C . ARG A 1 84 ? 3.220 4.015 -9.702 1.00 89.25 84 ARG A C 1
ATOM 645 O O . ARG A 1 84 ? 3.743 4.184 -10.800 1.00 89.25 84 ARG A O 1
ATOM 652 N N . LEU A 1 85 ? 3.929 3.863 -8.582 1.00 93.56 85 LEU A N 1
ATOM 653 C CA . LEU A 1 85 ? 5.395 3.911 -8.556 1.00 93.56 85 LEU A CA 1
ATOM 654 C C . LEU A 1 85 ? 6.023 2.853 -9.472 1.00 93.56 85 LEU A C 1
ATOM 656 O O . LEU A 1 85 ? 6.951 3.163 -10.216 1.00 93.56 85 LEU A O 1
ATOM 660 N N . LEU A 1 86 ? 5.496 1.624 -9.465 1.00 94.81 86 LEU A N 1
ATOM 661 C CA . LEU A 1 86 ? 5.973 0.565 -10.357 1.00 94.81 86 LEU A CA 1
ATOM 662 C C . LEU A 1 86 ? 5.765 0.911 -11.838 1.00 94.81 86 LEU A C 1
ATOM 664 O O . LEU A 1 86 ? 6.678 0.696 -12.635 1.00 94.81 86 LEU A O 1
ATOM 668 N N . ARG A 1 87 ? 4.600 1.458 -12.212 1.00 90.44 87 ARG A N 1
ATOM 669 C CA . ARG A 1 87 ? 4.332 1.884 -13.599 1.00 90.44 87 ARG A CA 1
ATOM 670 C C . ARG A 1 87 ? 5.277 2.999 -14.040 1.00 90.44 87 ARG A C 1
ATOM 672 O O . ARG A 1 87 ? 5.945 2.849 -15.058 1.00 90.44 87 ARG A O 1
ATOM 679 N N . SER A 1 88 ? 5.412 4.049 -13.231 1.00 88.38 88 SER A N 1
ATOM 680 C CA . SER A 1 88 ? 6.322 5.165 -13.513 1.00 88.38 88 SER A CA 1
ATOM 681 C C . SER A 1 88 ? 7.782 4.702 -13.627 1.00 88.38 88 SER A C 1
ATOM 683 O O . SER A 1 88 ? 8.496 5.104 -14.544 1.00 88.38 88 SER A O 1
ATOM 685 N N . GLY A 1 89 ? 8.222 3.776 -12.766 1.00 92.56 89 GLY A N 1
ATOM 686 C CA . GLY A 1 89 ? 9.557 3.179 -12.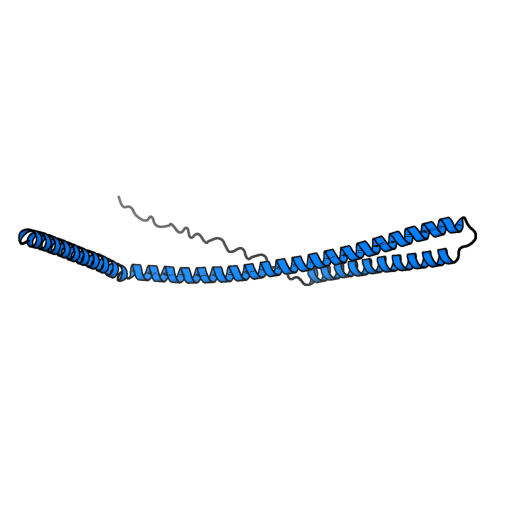859 1.00 92.56 89 GLY A CA 1
ATOM 687 C C . GLY A 1 89 ? 9.786 2.398 -14.159 1.00 92.56 89 GLY A C 1
ATOM 688 O O . GLY A 1 89 ? 10.856 2.499 -14.760 1.00 92.56 89 GLY A O 1
ATOM 689 N N . GLN A 1 90 ? 8.784 1.650 -14.633 1.00 92.81 90 GLN A N 1
ATOM 690 C CA . GLN A 1 90 ? 8.860 0.940 -15.916 1.00 92.81 90 GLN A CA 1
ATOM 691 C C . GLN A 1 90 ? 8.913 1.904 -17.106 1.00 92.81 90 GLN A C 1
ATOM 693 O O . GLN A 1 90 ? 9.667 1.668 -18.049 1.00 92.81 90 GLN A O 1
ATOM 698 N N . GLU A 1 91 ? 8.138 2.984 -17.068 1.00 91.69 91 GLU A N 1
ATOM 699 C CA . GLU A 1 91 ? 8.149 4.025 -18.100 1.00 91.69 91 GLU A CA 1
ATOM 700 C C . GLU A 1 91 ? 9.499 4.746 -18.155 1.00 91.69 91 GLU A C 1
ATOM 702 O O . GLU A 1 91 ? 10.076 4.874 -19.234 1.00 91.69 91 GLU A O 1
ATOM 707 N N . ALA A 1 92 ? 10.059 5.119 -17.001 1.00 90.56 92 ALA A N 1
ATOM 708 C CA . ALA A 1 92 ? 11.384 5.728 -16.917 1.00 90.56 92 ALA A CA 1
ATOM 709 C C . ALA A 1 92 ? 12.481 4.801 -17.466 1.00 90.56 92 ALA A C 1
ATOM 711 O O . ALA A 1 92 ? 13.347 5.247 -18.220 1.00 90.56 92 ALA A O 1
ATOM 712 N N . ALA A 1 93 ? 12.425 3.503 -17.146 1.00 92.50 93 ALA A N 1
ATOM 713 C CA . ALA A 1 93 ? 13.361 2.518 -17.682 1.00 92.50 93 ALA A CA 1
ATOM 714 C C . ALA A 1 93 ? 13.244 2.377 -19.210 1.00 92.50 93 ALA A C 1
ATOM 716 O O . ALA A 1 93 ? 14.263 2.332 -19.898 1.00 92.50 93 ALA A O 1
ATOM 717 N N . ARG A 1 94 ? 12.017 2.352 -19.753 1.00 90.19 94 ARG A N 1
ATOM 718 C CA . ARG A 1 94 ? 11.779 2.320 -21.209 1.00 90.19 94 ARG A CA 1
ATOM 719 C C . ARG A 1 94 ? 12.324 3.565 -21.900 1.00 90.19 94 ARG A C 1
ATOM 721 O O . ARG A 1 94 ? 12.995 3.438 -22.918 1.00 90.19 94 ARG A O 1
ATOM 728 N N . LEU A 1 95 ? 12.078 4.745 -21.333 1.00 91.88 95 LEU A N 1
ATOM 729 C CA . LEU A 1 95 ? 12.581 6.006 -21.872 1.00 91.88 95 LEU A CA 1
ATOM 730 C C . LEU A 1 95 ? 14.114 6.053 -21.852 1.00 91.88 95 LEU A C 1
ATOM 732 O O . LEU A 1 95 ? 14.725 6.429 -22.849 1.00 91.88 95 LEU A O 1
ATOM 736 N N . SER A 1 96 ? 14.739 5.629 -20.748 1.00 92.56 96 SER A N 1
ATOM 737 C CA . SER A 1 96 ? 16.200 5.535 -20.647 1.00 92.56 96 SER A CA 1
ATOM 738 C C . SER A 1 96 ? 16.772 4.606 -21.715 1.00 92.56 96 SER A C 1
ATOM 740 O O . SER A 1 96 ? 17.683 5.002 -22.432 1.00 92.56 96 SER A O 1
ATOM 742 N N . ALA A 1 97 ? 16.200 3.408 -21.876 1.00 91.62 97 ALA A N 1
ATOM 743 C CA . ALA A 1 97 ? 16.665 2.439 -22.865 1.00 91.62 97 ALA A CA 1
ATOM 744 C C . ALA A 1 97 ? 16.528 2.963 -24.306 1.00 91.62 97 ALA A C 1
ATOM 746 O O . ALA A 1 97 ? 17.436 2.789 -25.117 1.00 91.62 97 ALA A O 1
ATOM 747 N N . ALA A 1 98 ? 15.416 3.634 -24.625 1.00 89.38 98 ALA A N 1
ATOM 748 C CA . ALA A 1 98 ? 15.206 4.227 -25.943 1.00 89.38 98 ALA A CA 1
ATOM 749 C C . ALA A 1 98 ? 16.190 5.380 -26.221 1.00 89.38 98 ALA A C 1
ATOM 751 O O . ALA A 1 98 ? 16.702 5.506 -27.333 1.00 89.38 98 ALA A O 1
ATOM 752 N N . ASN A 1 99 ? 16.509 6.187 -25.205 1.00 91.12 99 ASN A N 1
ATOM 753 C CA . ASN A 1 99 ? 17.514 7.246 -25.313 1.00 91.12 99 ASN A CA 1
ATOM 754 C C . ASN A 1 99 ? 18.933 6.691 -25.483 1.00 91.12 99 ASN A C 1
ATOM 756 O O . ASN A 1 99 ? 19.689 7.221 -26.297 1.00 91.12 99 ASN A O 1
ATOM 760 N N . ASP A 1 100 ? 19.288 5.620 -24.769 1.00 92.38 100 ASP A N 1
ATOM 761 C CA . ASP A 1 100 ? 20.583 4.949 -24.922 1.00 92.38 100 ASP A CA 1
ATOM 762 C C . ASP A 1 100 ? 20.742 4.373 -26.338 1.00 92.38 100 ASP A C 1
ATOM 764 O O . ASP A 1 100 ? 21.777 4.577 -26.978 1.00 92.38 100 ASP A O 1
ATOM 768 N N . ALA A 1 101 ? 19.690 3.736 -26.868 1.00 87.56 101 ALA A N 1
ATOM 769 C CA . ALA A 1 101 ? 19.662 3.225 -28.239 1.00 87.56 101 ALA A CA 1
ATOM 770 C C . ALA A 1 101 ? 19.797 4.348 -29.282 1.00 87.56 101 ALA A C 1
ATOM 772 O O . ALA A 1 101 ? 20.546 4.211 -30.251 1.00 87.56 101 ALA A O 1
ATOM 773 N N . LEU A 1 102 ? 19.128 5.487 -29.074 1.00 88.88 102 LEU A N 1
ATOM 774 C CA . LEU A 1 102 ? 19.269 6.663 -29.934 1.00 88.88 102 LEU A CA 1
ATOM 775 C C . LEU A 1 102 ? 20.687 7.252 -29.868 1.00 88.88 102 LEU A C 1
ATOM 777 O O . LEU A 1 102 ? 21.259 7.608 -30.898 1.00 88.88 102 LEU A O 1
ATOM 781 N N . ALA A 1 103 ? 21.281 7.338 -28.677 1.00 87.81 103 ALA A N 1
ATOM 782 C CA . ALA A 1 103 ? 22.649 7.817 -28.503 1.00 87.81 103 ALA A CA 1
ATOM 783 C C . ALA A 1 103 ? 23.671 6.900 -29.196 1.00 87.81 103 ALA A C 1
ATOM 785 O O . ALA A 1 103 ? 24.615 7.384 -29.822 1.00 87.81 103 ALA A O 1
ATOM 786 N N . GLU A 1 104 ? 23.483 5.581 -29.122 1.00 89.56 104 GLU A N 1
ATOM 787 C CA . GLU A 1 104 ? 24.284 4.607 -29.866 1.00 89.56 104 GLU A CA 1
ATOM 788 C C . GLU A 1 104 ? 24.118 4.761 -31.380 1.00 89.56 104 GLU A C 1
ATOM 790 O O . GLU A 1 104 ? 25.116 4.879 -32.090 1.00 89.56 104 GLU A O 1
ATOM 795 N N . ALA A 1 105 ? 22.884 4.855 -31.875 1.00 83.31 105 ALA A N 1
ATOM 796 C CA . ALA A 1 105 ? 22.635 5.011 -33.302 1.00 83.31 105 ALA A CA 1
ATOM 797 C C . ALA A 1 105 ? 23.200 6.333 -33.857 1.00 83.31 105 ALA A C 1
ATOM 799 O O . ALA A 1 105 ? 23.738 6.359 -34.964 1.00 83.31 105 ALA A O 1
ATOM 800 N N . ASN A 1 106 ? 23.162 7.411 -33.068 1.00 86.19 106 ASN A N 1
ATOM 801 C CA . ASN A 1 106 ? 23.794 8.684 -33.414 1.00 86.19 106 ASN A CA 1
ATOM 802 C C . ASN A 1 106 ? 25.323 8.580 -33.493 1.00 86.19 106 ASN A C 1
ATOM 804 O O . ASN A 1 106 ? 25.912 9.144 -34.413 1.00 86.19 106 ASN A O 1
ATOM 808 N N . ARG A 1 107 ? 25.972 7.847 -32.574 1.00 85.81 107 ARG A N 1
ATOM 809 C CA . ARG A 1 107 ? 27.420 7.578 -32.660 1.00 85.81 107 ARG A CA 1
ATOM 810 C C . ARG A 1 107 ? 27.760 6.805 -33.932 1.00 85.81 107 ARG A C 1
ATOM 812 O O . ARG A 1 107 ? 28.597 7.260 -34.700 1.00 85.81 107 ARG A O 1
ATOM 819 N N . ASN A 1 108 ? 27.024 5.729 -34.212 1.00 83.88 108 ASN A N 1
ATOM 820 C CA . ASN A 1 108 ? 27.221 4.922 -35.418 1.00 83.88 108 ASN A CA 1
ATOM 821 C C . ASN A 1 108 ? 27.044 5.748 -36.704 1.00 83.88 108 ASN A C 1
ATOM 823 O O . ASN A 1 108 ? 27.786 5.565 -37.663 1.00 83.88 108 ASN A O 1
ATOM 827 N N . LEU A 1 109 ? 26.091 6.686 -36.727 1.00 82.62 109 LEU A N 1
ATOM 828 C CA . LEU A 1 109 ? 25.904 7.614 -37.845 1.00 82.62 109 LEU A CA 1
ATOM 829 C C . LEU A 1 109 ? 27.069 8.586 -38.042 1.00 82.62 109 LEU A C 1
ATOM 831 O O . LEU A 1 109 ? 27.407 8.901 -39.184 1.00 82.62 109 LEU A O 1
ATOM 835 N N . ILE A 1 110 ? 27.626 9.113 -36.950 1.00 82.19 110 ILE A N 1
ATOM 836 C CA . ILE A 1 110 ? 28.780 10.017 -36.993 1.00 82.19 110 ILE A CA 1
ATOM 837 C C . ILE A 1 110 ? 29.986 9.259 -37.553 1.00 82.19 110 ILE A C 1
ATOM 839 O O . ILE A 1 110 ? 30.575 9.717 -38.530 1.00 82.19 110 ILE A O 1
ATOM 843 N N . ASP A 1 111 ? 30.258 8.064 -37.026 1.00 80.31 111 ASP A N 1
ATOM 844 C CA . ASP A 1 111 ? 31.356 7.203 -37.475 1.00 80.31 111 ASP A CA 1
ATOM 845 C C . ASP A 1 111 ? 31.177 6.782 -38.949 1.00 80.31 111 ASP A C 1
ATOM 847 O O . ASP A 1 111 ? 32.118 6.814 -39.741 1.00 80.31 111 ASP A O 1
ATOM 851 N N . ALA A 1 112 ? 29.948 6.453 -39.366 1.00 77.81 112 ALA A N 1
ATOM 852 C CA . ALA A 1 112 ? 29.635 6.084 -40.747 1.00 77.81 112 ALA A CA 1
ATOM 853 C C . ALA A 1 112 ? 29.726 7.260 -41.735 1.00 77.81 112 ALA A C 1
ATOM 855 O O . ALA A 1 112 ? 30.019 7.041 -42.908 1.00 77.81 112 ALA A O 1
ATOM 856 N N . ARG A 1 113 ? 29.494 8.505 -41.290 1.00 69.62 113 ARG A N 1
ATOM 857 C CA . ARG A 1 113 ? 29.678 9.721 -42.109 1.00 69.62 113 ARG A CA 1
ATOM 858 C C . ARG A 1 113 ? 31.145 10.030 -42.399 1.00 69.62 113 ARG A C 1
ATOM 860 O O . ARG A 1 113 ? 31.417 10.713 -43.384 1.00 69.62 113 ARG A O 1
ATOM 867 N N . GLU A 1 114 ? 32.064 9.564 -41.556 1.00 67.25 114 GLU A N 1
ATOM 868 C CA . GLU A 1 114 ? 33.509 9.635 -41.807 1.00 67.25 114 GLU A CA 1
ATOM 869 C C . GLU A 1 114 ? 33.974 8.569 -42.828 1.00 67.25 114 GLU A C 1
ATOM 871 O O . GLU A 1 114 ? 35.082 8.665 -43.358 1.00 67.25 114 GLU A O 1
ATOM 876 N N . GLY A 1 115 ? 33.107 7.598 -43.161 1.00 63.69 115 GLY A N 1
ATOM 877 C CA . GLY A 1 115 ? 33.261 6.608 -44.233 1.00 63.69 115 GLY A CA 1
ATOM 878 C C . GLY A 1 115 ? 32.292 6.807 -45.416 1.00 63.69 115 GLY A C 1
ATOM 879 O O . GLY A 1 115 ? 31.469 7.721 -45.450 1.00 63.69 115 GLY A O 1
ATOM 880 N N . GLU A 1 116 ? 32.392 5.954 -46.441 1.00 56.50 116 GLU A N 1
ATOM 881 C CA . GLU A 1 116 ? 31.569 6.047 -47.657 1.00 56.50 116 GLU A CA 1
ATOM 882 C C . GLU A 1 116 ? 30.146 5.482 -47.422 1.00 56.50 116 GLU A C 1
ATOM 884 O O . GLU A 1 116 ? 29.912 4.283 -47.518 1.00 56.50 116 GLU A O 1
ATOM 889 N N . GLY A 1 117 ? 29.190 6.365 -47.106 1.00 61.62 117 GLY A N 1
ATOM 890 C CA . GLY A 1 117 ? 27.750 6.223 -47.388 1.00 61.62 117 GLY A CA 1
ATOM 891 C C . GLY A 1 117 ? 27.033 4.943 -46.933 1.00 61.62 117 GLY A C 1
ATOM 892 O O . GLY A 1 117 ? 26.508 4.214 -47.774 1.00 61.62 117 GLY A O 1
ATOM 893 N N . ASP A 1 118 ? 26.902 4.715 -45.624 1.00 70.81 118 ASP A N 1
ATOM 894 C CA . ASP A 1 118 ? 26.125 3.583 -45.101 1.00 70.81 118 ASP A CA 1
ATOM 895 C C . ASP A 1 118 ? 24.617 3.897 -44.965 1.00 70.81 118 ASP A C 1
ATOM 897 O O . ASP A 1 118 ? 24.151 4.526 -44.010 1.00 70.81 118 ASP A O 1
ATOM 901 N N . SER A 1 119 ? 23.825 3.445 -45.944 1.00 74.88 119 SER A N 1
ATOM 902 C CA . SER A 1 119 ? 22.357 3.562 -45.936 1.00 74.88 119 SER A CA 1
ATOM 903 C C . SER A 1 119 ? 21.701 2.784 -44.785 1.00 74.88 119 SER A C 1
ATOM 905 O O . SER A 1 119 ? 20.583 3.119 -44.381 1.00 74.88 119 SER A O 1
ATOM 907 N N . ASP A 1 120 ? 22.370 1.764 -44.246 1.00 79.38 120 ASP A N 1
ATOM 908 C CA . ASP A 1 120 ? 21.823 0.895 -43.206 1.00 79.38 120 ASP A CA 1
ATOM 909 C C . ASP A 1 120 ? 21.925 1.563 -41.831 1.00 79.38 120 ASP A C 1
ATOM 911 O O . ASP A 1 120 ? 20.932 1.584 -41.098 1.00 79.38 120 ASP A O 1
ATOM 915 N N . GLY A 1 121 ? 23.043 2.235 -41.532 1.00 79.94 121 GLY A N 1
ATOM 916 C CA . GLY A 1 121 ? 23.185 3.100 -40.358 1.00 79.94 121 GLY A CA 1
ATOM 917 C C . GLY A 1 121 ? 22.157 4.237 -40.315 1.00 79.94 121 GLY A C 1
ATOM 918 O O . GLY A 1 121 ? 21.573 4.512 -39.266 1.00 79.94 121 GLY A O 1
ATOM 919 N N . ILE A 1 122 ? 21.839 4.836 -41.470 1.00 81.12 122 ILE A N 1
ATOM 920 C CA . ILE A 1 122 ? 20.782 5.856 -41.579 1.00 81.12 122 ILE A CA 1
ATOM 921 C C . ILE A 1 122 ? 19.400 5.279 -41.238 1.00 81.12 122 ILE A C 1
ATOM 923 O O . ILE A 1 122 ? 18.636 5.911 -40.505 1.00 81.12 122 ILE A O 1
ATOM 927 N N . ARG A 1 123 ? 19.067 4.075 -41.725 1.00 83.81 123 ARG A N 1
ATOM 928 C CA . ARG A 1 123 ? 17.793 3.418 -41.378 1.00 83.81 123 ARG A CA 1
ATOM 929 C C . ARG A 1 123 ? 17.733 3.018 -39.903 1.00 83.81 123 ARG A C 1
ATOM 931 O O . ARG A 1 123 ? 16.683 3.187 -39.288 1.00 83.81 123 ARG A O 1
ATOM 938 N N . ALA A 1 124 ? 18.835 2.530 -39.334 1.00 81.88 124 ALA A N 1
ATOM 939 C CA . ALA A 1 124 ? 18.917 2.164 -37.922 1.00 81.88 124 ALA A CA 1
ATOM 940 C C . ALA A 1 124 ? 18.728 3.379 -36.999 1.00 81.88 124 ALA A C 1
ATOM 942 O O . ALA A 1 124 ? 17.977 3.303 -36.029 1.00 81.88 124 ALA A O 1
ATOM 943 N N . ALA A 1 125 ? 19.334 4.518 -37.334 1.00 81.31 125 ALA A N 1
ATOM 944 C CA . ALA A 1 125 ? 19.163 5.751 -36.574 1.00 81.31 125 ALA A CA 1
ATOM 945 C C . ALA A 1 125 ? 17.753 6.333 -36.663 1.00 81.31 125 ALA A C 1
ATOM 947 O O . ALA A 1 125 ? 17.198 6.699 -35.632 1.00 81.31 125 ALA A O 1
ATOM 948 N N . MET A 1 126 ? 17.132 6.340 -37.848 1.00 83.38 126 MET A N 1
ATOM 949 C CA . MET A 1 126 ? 15.725 6.744 -37.967 1.00 83.38 126 MET A CA 1
ATOM 950 C C . MET A 1 126 ? 14.795 5.830 -37.157 1.00 83.38 126 MET A C 1
ATOM 952 O O . MET A 1 126 ? 13.848 6.307 -36.538 1.00 83.38 126 MET A O 1
ATOM 956 N N . ALA A 1 127 ? 15.058 4.519 -37.127 1.00 86.88 127 ALA A N 1
ATOM 957 C CA . ALA A 1 127 ? 14.281 3.589 -36.310 1.00 86.88 127 ALA A CA 1
ATOM 958 C C . ALA A 1 127 ? 14.454 3.861 -34.803 1.00 86.88 127 ALA A C 1
ATOM 960 O O . ALA A 1 127 ? 13.464 3.876 -34.073 1.00 86.88 127 ALA A O 1
ATOM 961 N N . ALA A 1 128 ? 15.683 4.128 -34.349 1.00 84.69 128 ALA A N 1
ATOM 962 C CA . ALA A 1 128 ? 15.961 4.491 -32.960 1.00 84.69 128 ALA A CA 1
ATOM 963 C C . ALA A 1 128 ? 15.326 5.839 -32.566 1.00 84.69 128 ALA A C 1
ATOM 965 O O . ALA A 1 128 ? 14.822 5.982 -31.454 1.00 84.69 128 ALA A O 1
ATOM 966 N N . GLU A 1 129 ? 15.296 6.813 -33.481 1.00 87.62 129 GLU A N 1
ATOM 967 C CA . GLU A 1 129 ? 14.640 8.109 -33.273 1.00 87.62 129 GLU A CA 1
ATOM 968 C C . GLU A 1 129 ? 13.125 7.953 -33.121 1.00 87.62 129 GLU A C 1
ATOM 970 O O . GLU A 1 129 ? 12.542 8.483 -32.177 1.00 87.62 129 GLU A O 1
ATOM 975 N N . ILE A 1 130 ? 12.486 7.171 -33.996 1.00 92.50 130 ILE A N 1
ATOM 976 C CA . ILE A 1 130 ? 11.049 6.882 -33.901 1.00 92.50 130 ILE A CA 1
ATOM 977 C C . ILE A 1 130 ? 10.722 6.183 -32.575 1.00 92.50 130 ILE A C 1
ATOM 979 O O . ILE A 1 130 ? 9.748 6.552 -31.920 1.00 92.50 130 ILE A O 1
ATOM 983 N N . GLU A 1 131 ? 11.535 5.212 -32.153 1.00 90.56 131 GLU A N 1
ATOM 984 C CA . GLU A 1 131 ? 11.328 4.505 -30.885 1.00 90.56 131 GLU A CA 1
ATOM 985 C C . GLU A 1 131 ? 11.502 5.433 -29.671 1.00 90.56 131 GLU A C 1
ATOM 987 O O . GLU A 1 131 ? 10.678 5.413 -28.757 1.00 90.56 131 GLU A O 1
ATOM 992 N N . SER A 1 132 ? 12.507 6.316 -29.685 1.00 88.06 132 SER A N 1
ATOM 993 C CA . SER A 1 132 ? 12.695 7.342 -28.648 1.00 88.06 132 SER A CA 1
ATOM 994 C C . SER A 1 132 ? 11.514 8.317 -28.583 1.00 88.06 132 SER A C 1
ATOM 996 O O . SER A 1 132 ? 10.981 8.564 -27.498 1.00 88.06 132 SER A O 1
ATOM 998 N N . LEU A 1 133 ? 11.026 8.805 -29.729 1.00 92.69 133 LEU A N 1
ATOM 999 C CA . LEU A 1 133 ? 9.858 9.689 -29.793 1.00 92.69 133 LEU A CA 1
ATOM 1000 C C . LEU A 1 133 ? 8.575 8.993 -29.318 1.00 92.69 133 LEU A C 1
ATOM 1002 O O . LEU A 1 133 ? 7.759 9.605 -28.627 1.00 92.69 133 LEU A O 1
ATOM 1006 N N . HIS A 1 134 ? 8.387 7.714 -29.648 1.00 92.69 134 HIS A N 1
ATOM 1007 C CA . HIS A 1 134 ? 7.264 6.929 -29.141 1.00 92.69 134 HIS A CA 1
ATOM 1008 C C . HIS A 1 134 ? 7.346 6.715 -27.627 1.00 92.69 134 HIS A C 1
ATOM 1010 O O . HIS A 1 134 ? 6.332 6.884 -26.946 1.00 92.69 134 HIS A O 1
ATOM 1016 N N . ALA A 1 135 ? 8.526 6.396 -27.091 1.00 87.75 135 ALA A N 1
ATOM 1017 C CA . ALA A 1 135 ? 8.738 6.245 -25.655 1.00 87.75 135 ALA A CA 1
ATOM 1018 C C . ALA A 1 135 ? 8.492 7.563 -24.901 1.00 87.75 135 ALA A C 1
ATOM 1020 O O . ALA A 1 135 ? 7.798 7.566 -23.883 1.00 87.75 135 ALA A O 1
ATOM 1021 N N . ALA A 1 136 ? 8.985 8.688 -25.431 1.00 85.50 136 ALA A N 1
ATOM 1022 C CA . ALA A 1 136 ? 8.748 10.019 -24.875 1.00 85.50 136 ALA A CA 1
ATOM 1023 C C . ALA A 1 136 ? 7.255 10.372 -24.877 1.00 85.50 136 ALA A C 1
ATOM 1025 O O . ALA A 1 136 ? 6.698 10.729 -23.840 1.00 85.50 136 ALA A O 1
ATOM 1026 N N . ARG A 1 137 ? 6.570 10.170 -26.008 1.00 91.56 137 ARG A N 1
ATOM 1027 C CA . ARG A 1 137 ? 5.128 10.425 -26.116 1.00 91.56 137 ARG A CA 1
ATOM 1028 C C . ARG A 1 137 ? 4.305 9.531 -25.188 1.00 91.56 137 ARG A C 1
ATOM 1030 O O . ARG A 1 137 ? 3.305 9.983 -24.636 1.00 91.56 137 ARG A O 1
ATOM 1037 N N . ALA A 1 138 ? 4.696 8.270 -25.010 1.00 88.94 138 ALA A N 1
ATOM 1038 C CA . ALA A 1 138 ? 4.034 7.370 -24.070 1.00 88.94 138 ALA A CA 1
ATOM 1039 C C . ALA A 1 138 ? 4.174 7.867 -22.622 1.00 88.94 138 ALA A C 1
ATOM 1041 O O . ALA A 1 138 ? 3.180 7.884 -21.897 1.00 88.94 138 ALA A O 1
ATOM 1042 N N . ALA A 1 139 ? 5.367 8.328 -22.231 1.00 85.50 139 ALA A N 1
ATOM 1043 C CA . ALA A 1 139 ? 5.607 8.913 -20.913 1.00 85.50 139 ALA A CA 1
ATOM 1044 C C . ALA A 1 139 ? 4.803 10.211 -20.695 1.00 85.50 139 ALA A C 1
ATOM 1046 O O . ALA A 1 139 ? 4.191 10.387 -19.645 1.00 85.50 139 ALA A O 1
ATOM 1047 N N . GLU A 1 140 ? 4.729 11.091 -21.699 1.00 90.06 140 GLU A N 1
ATOM 1048 C CA . GLU A 1 140 ? 3.920 12.319 -21.638 1.00 90.06 140 GLU A CA 1
ATOM 1049 C C . GLU A 1 140 ? 2.422 12.025 -21.465 1.00 90.06 140 GLU A C 1
ATOM 1051 O O . GLU A 1 140 ? 1.749 12.654 -20.646 1.00 90.06 140 GLU A O 1
ATOM 1056 N N . VAL A 1 141 ? 1.884 11.055 -22.213 1.00 91.56 141 VAL A N 1
ATOM 1057 C CA . VAL A 1 141 ? 0.475 10.645 -22.098 1.00 91.56 141 VAL A CA 1
ATOM 1058 C C . VAL A 1 141 ? 0.190 10.043 -20.723 1.00 91.56 141 VAL A C 1
ATOM 1060 O O . VAL A 1 141 ? -0.839 10.366 -20.129 1.00 91.56 141 VAL A O 1
ATOM 1063 N N . ALA A 1 142 ? 1.095 9.212 -20.199 1.00 86.38 142 ALA A N 1
ATOM 1064 C CA . ALA A 1 142 ? 0.972 8.651 -18.858 1.00 86.38 142 ALA A CA 1
ATOM 1065 C C . ALA A 1 142 ? 0.966 9.755 -17.789 1.00 86.38 142 ALA A C 1
ATOM 1067 O O . ALA A 1 142 ? 0.042 9.817 -16.978 1.00 86.38 142 ALA A O 1
ATOM 1068 N N . GLN A 1 143 ? 1.920 10.691 -17.849 1.00 88.38 143 GLN A N 1
ATOM 1069 C CA . GLN A 1 143 ? 1.996 11.832 -16.934 1.00 88.38 143 GLN A CA 1
ATOM 1070 C C . GLN A 1 143 ? 0.736 12.707 -16.995 1.00 88.38 143 GLN A C 1
ATOM 1072 O O . GLN A 1 143 ? 0.212 13.122 -15.961 1.00 88.38 143 GLN A O 1
ATOM 1077 N N . MET A 1 144 ? 0.224 12.984 -18.195 1.00 91.06 144 MET A N 1
ATOM 1078 C CA . MET A 1 144 ? -0.997 13.769 -18.360 1.00 91.06 144 MET A CA 1
ATOM 1079 C C . MET A 1 144 ? -2.225 13.039 -17.803 1.00 91.06 144 MET A C 1
ATOM 1081 O O . MET A 1 144 ? -3.077 13.677 -17.186 1.00 91.06 144 MET A O 1
ATOM 1085 N N . GLY A 1 145 ? -2.283 11.711 -17.939 1.00 89.94 145 GLY A N 1
ATOM 1086 C CA . GLY A 1 145 ? -3.286 10.877 -17.276 1.00 89.94 145 GLY A CA 1
ATOM 1087 C C . GLY A 1 145 ? -3.237 11.005 -15.751 1.00 89.94 145 GLY A C 1
ATOM 1088 O O . GLY A 1 145 ? -4.272 11.229 -15.128 1.00 89.94 145 GLY A O 1
ATOM 1089 N N . GLU A 1 146 ? -2.041 10.964 -15.152 1.00 88.12 146 GLU A N 1
ATOM 1090 C CA . GLU A 1 146 ? -1.886 11.154 -13.703 1.00 88.12 146 GLU A CA 1
ATOM 1091 C C . GLU A 1 146 ? -2.332 12.547 -13.234 1.00 88.12 146 GLU A C 1
ATOM 1093 O O . GLU A 1 146 ? -2.930 12.682 -12.164 1.00 88.12 146 GLU A O 1
ATOM 1098 N N . ILE A 1 147 ? -2.066 13.590 -14.028 1.00 88.56 147 ILE A N 1
ATOM 1099 C CA . ILE A 1 147 ? -2.513 14.958 -13.732 1.00 88.56 147 ILE A CA 1
ATOM 1100 C C . ILE A 1 147 ? -4.041 15.040 -13.766 1.00 88.56 147 ILE A C 1
ATOM 1102 O O . ILE A 1 147 ? -4.632 15.600 -12.845 1.00 88.56 147 ILE A O 1
ATOM 1106 N N . VAL A 1 148 ? -4.687 14.482 -14.794 1.00 92.06 148 VAL A N 1
ATOM 1107 C CA . VAL A 1 148 ? -6.155 14.486 -14.906 1.00 92.06 148 VAL A CA 1
ATOM 1108 C C . VAL A 1 148 ? -6.785 13.750 -13.728 1.00 92.06 148 VAL A C 1
ATOM 1110 O O . VAL A 1 148 ? -7.669 14.302 -13.083 1.00 92.06 148 VAL A O 1
ATOM 1113 N N . GLU A 1 149 ? -6.273 12.574 -13.371 1.00 89.25 149 GLU A N 1
ATOM 1114 C CA . GLU A 1 149 ? -6.756 11.810 -12.217 1.00 89.25 149 GLU A CA 1
ATOM 1115 C C . GLU A 1 149 ? -6.572 12.585 -10.895 1.00 89.25 149 GLU A C 1
ATOM 1117 O O . GLU A 1 149 ? -7.438 12.581 -10.014 1.00 89.25 149 GLU A O 1
ATOM 1122 N N . ALA A 1 150 ? -5.455 13.307 -10.742 1.00 87.50 150 ALA A N 1
ATOM 1123 C CA . ALA A 1 150 ? -5.235 14.181 -9.594 1.00 87.50 150 ALA A CA 1
ATOM 1124 C C . ALA A 1 150 ? -6.242 15.340 -9.539 1.00 87.50 150 ALA A C 1
ATOM 1126 O O . ALA A 1 150 ? -6.780 15.624 -8.466 1.00 87.50 150 ALA A O 1
ATOM 1127 N N . LEU A 1 151 ? -6.529 15.974 -10.679 1.00 89.75 151 LEU A N 1
ATOM 1128 C CA . LEU A 1 151 ? -7.518 17.046 -10.781 1.00 89.75 151 LEU A CA 1
ATOM 1129 C C . LEU A 1 151 ? -8.940 16.534 -10.517 1.00 89.75 151 LEU A C 1
ATOM 1131 O O . LEU A 1 151 ? -9.676 17.171 -9.768 1.00 89.75 151 LEU A O 1
ATOM 1135 N N . GLU A 1 152 ? -9.318 15.370 -11.048 1.00 89.00 152 GLU A N 1
ATOM 1136 C CA . GLU A 1 152 ? -10.605 14.721 -10.767 1.00 89.00 152 GLU A CA 1
ATOM 1137 C C . GLU A 1 152 ? -10.775 14.442 -9.273 1.00 89.00 152 GLU A C 1
ATOM 1139 O O . GLU A 1 152 ? -11.833 14.718 -8.710 1.00 89.00 152 GLU A O 1
ATOM 1144 N N . ARG A 1 153 ? -9.717 13.979 -8.598 1.00 86.12 153 ARG A N 1
ATOM 1145 C CA . ARG A 1 153 ? -9.726 13.772 -7.145 1.00 86.12 153 ARG A CA 1
ATOM 1146 C C . ARG A 1 153 ? -9.899 15.086 -6.374 1.00 86.12 153 ARG A C 1
ATOM 1148 O O . ARG A 1 153 ? -10.625 15.108 -5.387 1.00 86.12 153 ARG A O 1
ATOM 1155 N N . MET A 1 154 ? -9.259 16.173 -6.813 1.00 85.06 154 MET A N 1
ATOM 1156 C CA . MET A 1 154 ? -9.405 17.498 -6.191 1.00 85.06 154 MET A CA 1
ATOM 1157 C C . MET A 1 154 ? -10.797 18.104 -6.403 1.00 85.06 154 MET A C 1
ATOM 1159 O O . MET A 1 154 ? -11.301 18.786 -5.518 1.00 85.06 154 MET A O 1
ATOM 1163 N N . VAL A 1 155 ? -11.411 17.870 -7.564 1.00 86.31 155 VAL A N 1
ATOM 1164 C CA . VAL A 1 155 ? -12.740 18.400 -7.911 1.00 86.31 155 VAL A CA 1
ATOM 1165 C C . VAL A 1 155 ? -13.867 17.531 -7.336 1.00 86.31 155 VAL A C 1
ATOM 1167 O O . VAL A 1 155 ? -14.924 18.049 -6.987 1.00 86.31 155 VAL A O 1
ATOM 1170 N N . GLY A 1 156 ? -13.655 16.217 -7.233 1.00 73.81 156 GLY A N 1
ATOM 1171 C CA . GLY A 1 156 ? -14.642 15.239 -6.770 1.00 73.81 156 GLY A CA 1
ATOM 1172 C C . GLY A 1 156 ? -14.638 14.967 -5.264 1.00 73.81 156 GLY A C 1
ATOM 1173 O O . GLY A 1 156 ? -15.563 14.320 -4.776 1.00 73.81 156 GLY A O 1
ATOM 1174 N N . ALA A 1 157 ? -13.636 15.433 -4.514 1.00 52.06 157 ALA A N 1
ATOM 1175 C CA . ALA A 1 157 ? -13.620 15.311 -3.059 1.00 52.06 157 ALA A CA 1
ATOM 1176 C C . ALA A 1 157 ? -14.492 16.409 -2.416 1.00 52.06 157 ALA A C 1
ATOM 1178 O O . ALA A 1 157 ? -14.116 17.581 -2.477 1.00 52.06 157 ALA A O 1
ATOM 1179 N N . PRO A 1 158 ? -15.629 16.085 -1.765 1.00 53.56 158 PRO A N 1
ATOM 1180 C CA . PRO A 1 158 ? -16.197 17.001 -0.788 1.00 53.56 158 PRO A CA 1
ATOM 1181 C C . PRO A 1 158 ? -15.189 17.173 0.354 1.00 53.56 158 PRO A C 1
ATOM 1183 O O . PRO A 1 158 ? -14.587 16.195 0.806 1.00 53.56 158 PRO A O 1
ATOM 1186 N N . ASP A 1 159 ? -15.007 18.416 0.797 1.00 52.97 159 ASP A N 1
ATOM 1187 C CA . ASP A 1 159 ? -14.202 18.765 1.968 1.00 52.97 159 ASP A CA 1
ATOM 1188 C C . ASP A 1 159 ? -14.600 17.838 3.133 1.00 52.97 159 ASP A C 1
ATOM 1190 O O . ASP A 1 159 ? -15.791 17.799 3.477 1.00 52.97 159 ASP A O 1
ATOM 1194 N N . PRO A 1 160 ? -13.689 17.019 3.700 1.00 51.81 160 PRO A N 1
ATOM 1195 C CA . PRO A 1 160 ? -14.018 16.254 4.887 1.00 51.81 160 PRO A CA 1
ATOM 1196 C C . PRO A 1 160 ? -14.347 17.268 5.975 1.00 51.81 160 PRO A C 1
ATOM 1198 O O . PRO A 1 160 ? -13.456 17.943 6.489 1.00 51.81 160 PRO A O 1
ATOM 1201 N N . ALA A 1 161 ? -15.646 17.397 6.269 1.00 48.94 161 ALA A N 1
ATOM 1202 C CA . ALA A 1 161 ? -16.152 18.305 7.281 1.00 48.94 161 ALA A CA 1
ATOM 1203 C C . ALA A 1 161 ? -15.259 18.186 8.525 1.00 48.94 161 ALA A C 1
ATOM 1205 O O . ALA A 1 161 ? -15.029 17.059 8.986 1.00 48.94 161 ALA A O 1
ATOM 1206 N N . PRO A 1 162 ? -14.709 19.303 9.035 1.00 50.50 162 PRO A N 1
ATOM 1207 C CA . PRO A 1 162 ? -13.828 19.254 10.187 1.00 50.50 162 PRO A CA 1
ATOM 1208 C C . PRO A 1 162 ? -14.549 18.508 11.315 1.00 50.50 162 PRO A C 1
ATOM 1210 O O . PRO A 1 162 ? -15.759 18.704 11.485 1.00 50.50 162 PRO A O 1
ATOM 1213 N N . PRO A 1 163 ? -13.852 17.629 12.061 1.00 52.97 163 PRO A N 1
ATOM 1214 C CA . PRO A 1 163 ? -14.466 16.905 13.161 1.00 52.97 163 PRO A CA 1
ATOM 1215 C C . PRO A 1 163 ? -15.121 17.932 14.076 1.00 52.97 163 PRO A C 1
ATOM 1217 O O . PRO A 1 163 ? -14.456 18.854 14.550 1.00 52.97 163 PRO A O 1
ATOM 1220 N N . ALA A 1 164 ? -16.440 17.813 14.246 1.00 52.84 164 ALA A N 1
ATOM 1221 C CA . ALA A 1 164 ? -17.202 18.698 15.106 1.00 52.84 164 ALA A CA 1
ATOM 1222 C C . ALA A 1 164 ? -16.526 18.703 16.479 1.00 52.84 164 ALA A C 1
ATOM 1224 O O . ALA A 1 164 ? -16.491 17.675 17.160 1.00 52.84 164 ALA A O 1
ATOM 1225 N N . LEU A 1 165 ? -15.945 19.848 16.842 1.00 50.03 165 LEU A N 1
ATOM 1226 C CA . LEU A 1 165 ? -15.469 20.108 18.189 1.00 50.03 165 LEU A CA 1
ATOM 1227 C C . LEU A 1 165 ? -16.662 19.855 19.108 1.00 50.03 165 LEU A C 1
ATOM 1229 O O . LEU A 1 165 ? -17.652 20.588 19.070 1.00 50.03 165 LEU A O 1
ATOM 1233 N N . GLN A 1 166 ? -16.598 18.765 19.869 1.00 54.03 166 GLN A N 1
ATOM 1234 C CA . GLN A 1 166 ? -17.555 18.525 20.935 1.00 54.03 166 GLN A CA 1
ATOM 1235 C C . GLN A 1 166 ? -17.455 19.727 21.883 1.00 54.03 166 GLN A C 1
ATOM 1237 O O . GLN A 1 166 ? -16.334 20.104 22.236 1.00 54.03 166 GLN A O 1
ATOM 1242 N N . PRO A 1 167 ? -18.572 20.376 22.256 1.00 48.03 167 PRO A N 1
ATOM 1243 C CA . PRO A 1 167 ? -18.512 21.464 23.213 1.00 48.03 167 PRO A CA 1
ATOM 1244 C C . PRO A 1 167 ? -17.983 20.903 24.533 1.00 48.03 167 PRO A C 1
ATOM 1246 O O . PRO A 1 167 ? -18.601 20.020 25.133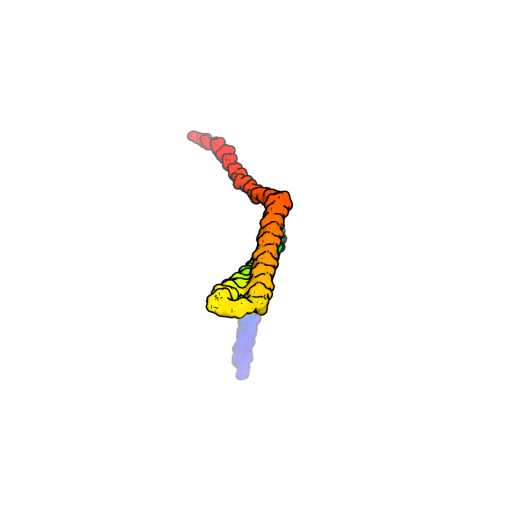 1.00 48.03 167 PRO A O 1
ATOM 1249 N N . GLU A 1 168 ? -16.814 21.395 24.946 1.00 50.78 168 GLU A N 1
ATOM 1250 C CA . GLU A 1 168 ? -16.284 21.156 26.281 1.00 50.78 168 GLU A CA 1
ATOM 125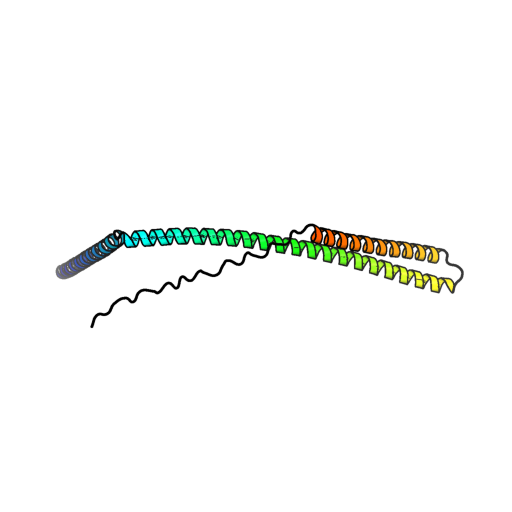1 C C . GLU A 1 168 ? -17.334 21.533 27.326 1.00 50.78 168 GLU A C 1
ATOM 1253 O O . GLU A 1 168 ? -18.134 22.456 27.145 1.00 50.78 168 GLU A O 1
ATOM 1258 N N . GLY A 1 169 ? -17.355 20.738 28.392 1.00 50.28 169 GLY A N 1
ATOM 1259 C CA . GLY A 1 169 ? -18.451 20.654 29.334 1.00 50.28 169 GLY A CA 1
ATOM 1260 C C . GLY A 1 169 ? -18.910 22.006 29.863 1.00 50.28 169 GLY A C 1
ATOM 1261 O O . GLY A 1 169 ? -18.129 22.814 30.364 1.00 50.28 169 GLY A O 1
ATOM 1262 N N . ALA A 1 170 ? -20.228 22.183 29.835 1.00 50.00 170 ALA A N 1
ATOM 1263 C CA . ALA A 1 170 ? -20.929 23.066 30.745 1.00 50.00 170 ALA A CA 1
ATOM 1264 C C . ALA A 1 170 ? -20.660 22.593 32.186 1.00 50.00 170 ALA A C 1
ATOM 1266 O O . ALA A 1 170 ? -21.402 21.792 32.752 1.00 50.00 170 ALA A O 1
ATOM 1267 N N . GLY A 1 171 ? -19.558 23.067 32.764 1.00 49.75 171 GLY A N 1
ATOM 1268 C CA . GLY A 1 171 ? -19.346 23.079 34.200 1.00 49.75 171 GLY A CA 1
ATOM 1269 C C . GLY A 1 171 ? -20.328 24.068 34.810 1.00 49.75 171 GLY A C 1
ATOM 1270 O O . GLY A 1 171 ? -20.064 25.267 34.856 1.00 49.75 171 GLY A O 1
ATOM 1271 N N . VAL A 1 172 ? -21.479 23.553 35.232 1.00 51.78 172 VAL A N 1
ATOM 1272 C CA . VAL A 1 172 ? -22.411 24.229 36.134 1.00 51.78 172 VAL A CA 1
ATOM 1273 C C . VAL A 1 172 ? -21.677 24.442 37.456 1.00 51.78 172 VAL A C 1
ATOM 1275 O O . VAL A 1 172 ? -21.573 23.538 38.278 1.00 51.78 172 VAL A O 1
ATOM 1278 N N . GLY A 1 173 ? -21.100 25.627 37.624 1.00 49.03 173 GLY A N 1
ATOM 1279 C CA . GLY A 1 173 ? -20.696 26.161 38.916 1.00 49.03 173 GLY A CA 1
ATOM 1280 C C . GLY A 1 173 ? -21.801 27.069 39.429 1.00 49.03 173 GLY A C 1
ATOM 1281 O O . GLY A 1 173 ? -21.619 28.281 39.443 1.00 49.03 173 GLY A O 1
ATOM 1282 N N . ASP A 1 174 ? -22.949 26.487 39.773 1.00 48.88 174 ASP A N 1
ATOM 1283 C CA . ASP A 1 174 ? -23.972 27.169 40.562 1.00 48.88 174 ASP A CA 1
ATOM 1284 C C . ASP A 1 174 ? -23.741 26.751 42.016 1.00 48.88 174 ASP A C 1
ATOM 1286 O O . ASP A 1 174 ? -23.995 25.615 42.414 1.00 48.88 174 ASP A O 1
ATOM 1290 N N . GLY A 1 175 ? -23.086 27.638 42.755 1.00 49.50 175 GLY A N 1
ATOM 1291 C CA . GLY A 1 175 ? -22.749 27.483 44.162 1.00 49.50 175 GLY A CA 1
ATOM 1292 C C . GLY A 1 175 ? -23.186 28.735 44.898 1.00 49.50 175 GLY A C 1
ATOM 1293 O O . GLY A 1 175 ? -22.346 29.450 45.435 1.00 49.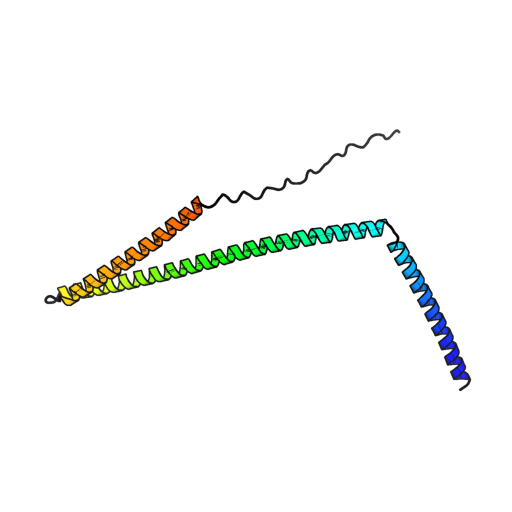50 175 GLY A O 1
ATOM 1294 N N . ASP A 1 176 ? -24.485 29.010 44.849 1.00 50.59 176 ASP A N 1
ATOM 1295 C CA . ASP A 1 176 ? -25.151 29.991 45.696 1.00 50.59 176 ASP A CA 1
ATOM 1296 C C . ASP A 1 176 ? -26.028 29.204 46.677 1.00 50.59 176 ASP A C 1
ATOM 1298 O O . ASP A 1 176 ? -27.125 28.777 46.341 1.00 50.59 176 ASP A O 1
ATOM 1302 N N . ASP A 1 177 ? -25.469 28.899 47.850 1.00 53.56 177 ASP A N 1
ATOM 1303 C CA . ASP A 1 177 ? -26.209 28.440 49.031 1.00 53.56 177 ASP A CA 1
ATOM 1304 C C . ASP A 1 177 ? -25.299 28.576 50.263 1.00 53.56 177 ASP A C 1
ATOM 1306 O O . ASP A 1 177 ? -24.687 27.620 50.738 1.00 53.56 177 ASP A O 1
ATOM 1310 N N . LEU A 1 178 ? -25.185 29.801 50.782 1.00 51.81 178 LEU A N 1
ATOM 1311 C CA . LEU A 1 178 ? -24.862 30.047 52.191 1.00 51.81 178 LEU A CA 1
ATOM 1312 C C . LEU A 1 178 ? -25.729 31.193 52.716 1.00 51.81 178 LEU A C 1
ATOM 1314 O O . LEU A 1 178 ? -25.254 32.286 53.021 1.00 51.81 178 LEU A O 1
ATOM 1318 N N . ASP A 1 179 ? -27.020 30.903 52.849 1.00 52.34 179 ASP A N 1
ATOM 1319 C CA . ASP A 1 179 ? -27.897 31.617 53.767 1.00 52.34 179 ASP A CA 1
ATOM 1320 C C . ASP A 1 179 ? -27.721 31.062 55.193 1.00 52.34 179 ASP A C 1
ATOM 1322 O O . ASP A 1 179 ? -27.933 29.880 55.460 1.00 52.34 179 ASP A O 1
ATOM 1326 N N . GLY A 1 180 ? -27.419 31.960 56.133 1.00 48.16 180 GLY A N 1
ATOM 1327 C CA . GLY A 1 180 ? -27.949 31.881 57.494 1.00 48.16 180 GLY A CA 1
ATOM 1328 C C . GLY A 1 180 ? -27.131 31.147 58.559 1.00 48.16 180 GLY A C 1
ATOM 1329 O O . GLY A 1 180 ? -27.525 30.073 59.004 1.00 48.16 180 GLY A O 1
ATOM 1330 N N . GLU A 1 181 ? -26.151 31.830 59.158 1.00 54.38 181 GLU A N 1
ATOM 1331 C CA . GLU A 1 181 ? -25.892 31.655 60.592 1.00 54.38 181 GLU A CA 1
ATOM 1332 C C . GLU A 1 181 ? -26.365 32.882 61.375 1.00 54.38 181 GLU A C 1
ATOM 1334 O O . GLU A 1 181 ? -25.903 34.010 61.218 1.00 54.38 181 GLU A O 1
ATOM 1339 N N . ARG A 1 182 ? -27.364 32.607 62.215 1.00 48.31 182 ARG A N 1
ATOM 1340 C CA . ARG A 1 182 ? -27.808 33.417 63.340 1.00 48.31 182 ARG A CA 1
ATOM 1341 C C . ARG A 1 182 ? -26.781 33.265 64.466 1.00 48.31 182 ARG A C 1
ATOM 1343 O O . ARG A 1 182 ? -26.458 32.132 64.814 1.00 48.31 182 ARG A O 1
ATOM 1350 N N . GLY A 1 183 ? -26.372 34.371 65.083 1.00 43.75 183 GLY A N 1
ATOM 1351 C CA . GLY A 1 183 ? -25.533 34.387 66.286 1.00 43.75 183 GLY A CA 1
ATOM 1352 C C . GLY A 1 183 ? -24.997 35.769 66.590 1.00 43.75 183 GLY A C 1
ATOM 1353 O O . GLY A 1 183 ? -23.882 36.059 66.116 1.00 43.75 183 GLY A O 1
#

Secondary structure (DSSP, 8-state):
-HHHHHHHHHHHHHHHHHHHHHHHHHHHHHHHHHHHHT-HHHHHHHHHHHHHHHHHHHHHHHHHHHHHHHHHHHHHHHHHHHHHHHHHHHHHHHHHHHHHHHHHHHHHHHHHHTSS--HHHHHHHHHHHHHHHHHHHHHHHHHHHHHHHHHHHHHH---------PPPP--------------

pLDDT: mean 82.55, std 15.59, range [43.75, 98.31]

Organism: NCBI:txid34006

Radius of gyration: 44.65 Å; chains: 1; bounding box: 66×87×122 Å

Foldseek 3Di:
DVVVVVVVVVVVVVVVVVVVVVVVVVVVVVVVVVVCVVPVVNVVVVVVVVVVVVVVVVVVVVVVVVVVVVVVVVVVVVVVVVVLVVVLVVLVVQLVVLVVQLVVLVVVVVVCVVDPDDPPSVVSNVVSVVSNVVSVVVSVVSVVVVVVVVVCCVVVDDDPPPPPDDPDDPPPPPPPDDDDDDD

Sequence (183 aa):
MRNDLNASERRLIAALDRIDRFLDRTALARADHAQAAADPEAEARLDALEAENRRLSQELAALHEREAATLAACEARLAEAHARLLRSGQEAARLSAANDALAEANRNLIDAREGEGDSDGIRAAMAAEIESLHAARAAEVAQMGEIVEALERMVGAPDPAPPALQPEGAGVGDGDDLDGERG